Protein AF-A0AAN5IA66-F1 (afdb_monomer)

Mean predicted aligned error: 2.83 Å

Secondary structure (DSSP, 8-state):
--HHHHHHHHHHHHHHH--TT-------TT-HHHHHHHHHHHHTT-SS----S----------SS--B-TTS-BHHHIIIIIHHHHHHHHHH--

Structure (mmCIF, N/CA/C/O backbone):
data_AF-A0AAN5IA66-F1
#
_entry.id   AF-A0AAN5IA66-F1
#
loop_
_atom_site.group_PDB
_atom_site.id
_atom_site.type_symbol
_atom_site.label_atom_id
_atom_site.label_alt_id
_atom_site.label_comp_id
_atom_site.label_asym_id
_atom_site.label_entity_id
_atom_site.label_seq_id
_atom_site.pdbx_PDB_ins_code
_atom_site.Cartn_x
_atom_site.Cartn_y
_atom_site.Cartn_z
_atom_site.occupancy
_atom_site.B_iso_or_equiv
_atom_site.auth_seq_id
_atom_site.auth_comp_id
_atom_site.auth_asym_id
_atom_site.auth_atom_id
_atom_site.pdbx_PDB_model_num
ATOM 1 N N . ARG A 1 1 ? -2.566 -1.924 -4.214 1.00 92.81 1 ARG A N 1
ATOM 2 C CA . ARG A 1 1 ? -2.539 -1.135 -5.471 1.00 92.81 1 ARG A CA 1
ATOM 3 C C . ARG A 1 1 ? -3.865 -1.079 -6.236 1.00 92.81 1 ARG A C 1
ATOM 5 O O . ARG A 1 1 ? -4.231 -0.002 -6.668 1.00 92.81 1 ARG A O 1
ATOM 12 N N . ASN A 1 2 ? -4.598 -2.185 -6.430 1.00 96.94 2 ASN A N 1
ATOM 13 C CA . ASN A 1 2 ? -5.8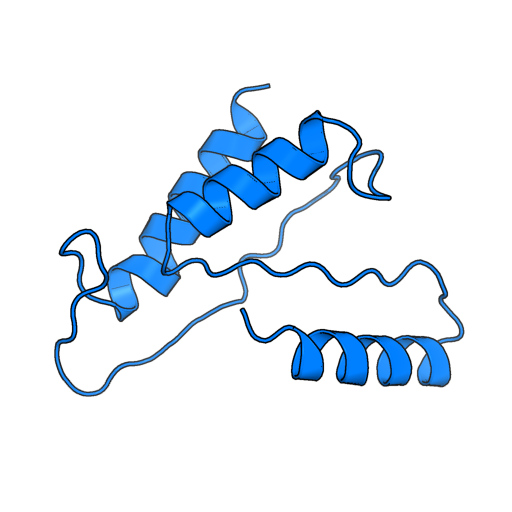69 -2.170 -7.174 1.00 96.94 2 ASN A CA 1
ATOM 14 C C . ASN A 1 2 ? -7.054 -1.933 -6.218 1.00 96.94 2 ASN A C 1
ATOM 16 O O . ASN A 1 2 ? -7.305 -2.771 -5.348 1.00 96.94 2 ASN A O 1
ATOM 20 N N . ARG A 1 3 ? -7.753 -0.803 -6.377 1.00 95.62 3 ARG A N 1
ATOM 21 C CA . ARG A 1 3 ? -8.850 -0.375 -5.495 1.00 95.62 3 ARG A CA 1
ATOM 22 C C . ARG A 1 3 ? -10.069 -1.293 -5.580 1.00 95.62 3 ARG A C 1
ATOM 24 O O . ARG A 1 3 ? -10.566 -1.718 -4.542 1.00 95.62 3 ARG A O 1
ATOM 31 N N . ASP A 1 4 ? -10.502 -1.648 -6.784 1.00 97.25 4 ASP A N 1
ATOM 32 C CA . ASP A 1 4 ? -11.724 -2.436 -6.989 1.00 97.25 4 ASP A CA 1
ATOM 33 C C . ASP A 1 4 ? -11.569 -3.860 -6.460 1.00 97.25 4 ASP A C 1
ATOM 35 O O . ASP A 1 4 ? -12.443 -4.370 -5.756 1.00 97.25 4 ASP A O 1
ATOM 39 N N . LYS A 1 5 ? -10.412 -4.484 -6.723 1.00 97.62 5 LYS A N 1
ATOM 40 C CA . LYS A 1 5 ? -10.086 -5.804 -6.170 1.00 97.62 5 LYS A CA 1
ATOM 41 C C . LYS A 1 5 ? -10.064 -5.763 -4.642 1.00 97.62 5 LYS A C 1
ATOM 43 O O . LYS A 1 5 ? -10.615 -6.655 -4.009 1.00 97.62 5 LYS A O 1
ATOM 48 N N . CYS A 1 6 ? -9.442 -4.740 -4.058 1.00 97.00 6 CYS A N 1
ATOM 49 C CA . CYS A 1 6 ? -9.345 -4.602 -2.607 1.00 97.00 6 CYS A CA 1
ATOM 50 C C . CYS A 1 6 ? -10.726 -4.390 -1.961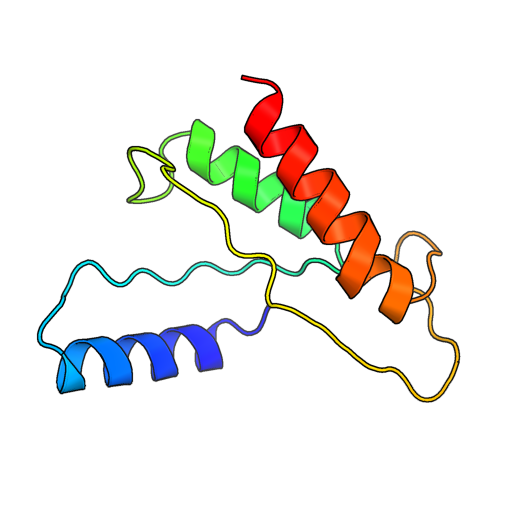 1.00 97.0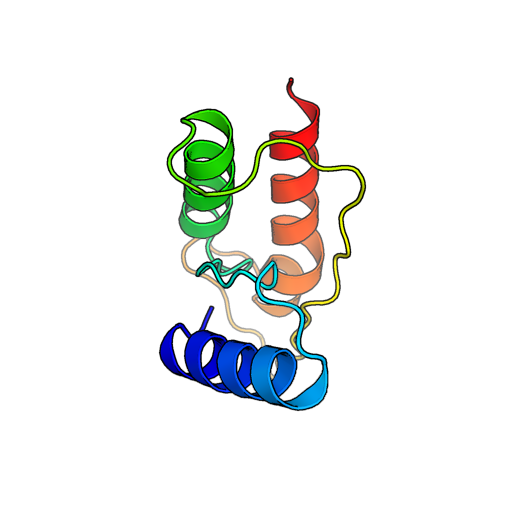0 6 CYS A C 1
ATOM 52 O O . CYS A 1 6 ? -11.052 -5.071 -0.994 1.00 97.00 6 CYS A O 1
ATOM 54 N N . ALA A 1 7 ? -11.580 -3.539 -2.541 1.00 97.19 7 ALA A N 1
ATOM 55 C CA . ALA A 1 7 ? -12.946 -3.327 -2.061 1.00 97.19 7 ALA A CA 1
ATOM 56 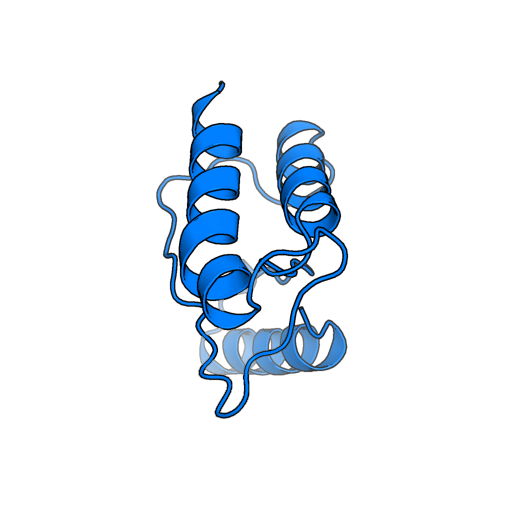C C . ALA A 1 7 ? -13.815 -4.591 -2.174 1.00 97.19 7 ALA A C 1
ATOM 58 O O . ALA A 1 7 ? -14.609 -4.870 -1.278 1.00 97.19 7 ALA A O 1
ATOM 59 N N . LYS A 1 8 ? -13.655 -5.368 -3.255 1.00 98.25 8 LYS A N 1
ATOM 60 C CA . LYS A 1 8 ? -14.346 -6.650 -3.431 1.00 98.25 8 LYS A CA 1
ATOM 61 C C . LYS A 1 8 ? -13.945 -7.656 -2.348 1.00 98.25 8 LYS A C 1
ATOM 63 O O . LYS A 1 8 ? -14.822 -8.134 -1.641 1.00 98.25 8 LYS A O 1
ATOM 68 N N . VAL A 1 9 ? -12.647 -7.917 -2.187 1.00 98.06 9 VAL A N 1
ATOM 69 C CA . VAL A 1 9 ? -12.142 -8.904 -1.214 1.00 98.06 9 VAL A CA 1
ATOM 70 C C . VAL A 1 9 ? -12.438 -8.476 0.224 1.00 98.06 9 VAL A C 1
ATOM 72 O O . VAL A 1 9 ? -12.768 -9.310 1.055 1.00 98.06 9 VAL A O 1
ATOM 75 N N . ARG A 1 10 ? -12.400 -7.170 0.528 1.00 97.56 10 ARG A N 1
ATOM 76 C CA . ARG A 1 10 ? -12.839 -6.656 1.834 1.00 97.56 10 ARG A CA 1
ATOM 77 C C . ARG A 1 10 ? -14.272 -7.094 2.149 1.00 97.56 10 ARG A C 1
ATOM 79 O O . ARG A 1 10 ? -14.510 -7.551 3.257 1.00 97.56 10 ARG A O 1
ATOM 86 N N . ARG A 1 11 ? -15.212 -6.952 1.202 1.00 98.12 11 ARG A N 1
ATOM 87 C CA . ARG A 1 11 ? -16.605 -7.390 1.410 1.00 98.12 11 ARG A CA 1
ATOM 88 C C . ARG A 1 11 ? -16.683 -8.886 1.691 1.00 98.12 11 ARG A C 1
ATOM 90 O O . ARG A 1 11 ? -17.283 -9.252 2.683 1.00 98.12 11 ARG A O 1
ATOM 97 N N . GLU A 1 12 ? -15.997 -9.702 0.894 1.00 98.50 12 GLU A N 1
ATOM 98 C CA . GLU A 1 12 ? -15.956 -11.160 1.086 1.00 98.50 12 GLU A CA 1
ATOM 99 C C . GLU A 1 12 ? -15.470 -11.532 2.500 1.00 98.50 12 GLU A C 1
ATOM 101 O O . GLU A 1 12 ? -16.121 -12.313 3.183 1.00 98.50 12 GLU A O 1
ATOM 106 N N . ILE A 1 13 ? -14.398 -10.899 2.996 1.00 98.44 13 ILE A N 1
ATOM 107 C CA . ILE A 1 13 ? -13.890 -11.149 4.356 1.00 98.44 13 ILE A CA 1
ATOM 108 C C . ILE A 1 13 ? -14.900 -10.709 5.427 1.00 98.44 13 ILE A C 1
ATOM 110 O O . ILE A 1 13 ? -15.085 -11.417 6.416 1.00 98.44 13 ILE A O 1
ATOM 114 N N . VAL A 1 14 ? -15.542 -9.545 5.269 1.00 98.38 14 VAL A N 1
ATOM 115 C CA . VAL A 1 14 ? -16.561 -9.074 6.226 1.00 98.38 14 VAL A CA 1
ATOM 116 C C . VAL A 1 14 ? -17.751 -10.035 6.249 1.00 98.38 14 VAL A C 1
ATOM 118 O O . VAL A 1 14 ? -18.187 -10.412 7.332 1.00 98.38 14 VAL A O 1
ATOM 121 N N . ASP A 1 15 ? -18.225 -10.473 5.081 1.00 98.31 15 ASP A N 1
ATOM 122 C CA . ASP A 1 15 ? -19.361 -11.390 4.946 1.00 98.31 15 ASP A CA 1
ATOM 123 C C . ASP A 1 15 ? -19.054 -12.768 5.565 1.00 98.31 15 ASP A C 1
ATOM 125 O O . ASP A 1 15 ? -19.907 -13.352 6.231 1.00 98.31 15 ASP A O 1
ATOM 129 N N . GLU A 1 16 ? -17.830 -13.280 5.395 1.00 98.62 16 GLU A N 1
ATOM 130 C CA . GLU A 1 16 ? -17.408 -14.579 5.938 1.00 98.62 16 GLU A CA 1
ATOM 131 C C . GLU A 1 16 ? -17.145 -14.555 7.450 1.00 98.62 16 GLU A C 1
ATOM 133 O O . GLU A 1 16 ? -17.386 -15.547 8.140 1.00 98.62 16 GLU A O 1
ATOM 138 N N . THR A 1 17 ? -16.618 -13.447 7.976 1.00 98.38 17 THR A N 1
ATOM 139 C CA . THR A 1 17 ? -16.133 -13.376 9.367 1.00 98.38 17 THR A CA 1
ATOM 140 C C . THR A 1 17 ? -17.059 -12.613 10.310 1.00 98.38 17 THR A C 1
ATOM 142 O O . THR A 1 17 ? -16.904 -12.718 11.526 1.00 98.38 17 THR A O 1
ATOM 145 N N . GLY A 1 18 ? -17.981 -11.804 9.780 1.00 98.31 18 GLY A N 1
ATOM 146 C CA . GLY A 1 18 ? -18.784 -10.846 10.546 1.00 98.31 18 GLY A CA 1
ATOM 147 C C . GLY A 1 18 ? -17.983 -9.674 11.131 1.00 98.31 18 GLY A C 1
ATOM 148 O O . GLY A 1 18 ? -18.530 -8.880 11.894 1.00 98.31 18 GLY A O 1
ATOM 149 N N . ASN A 1 19 ? -16.687 -9.551 10.819 1.00 97.44 19 ASN A N 1
ATOM 150 C CA . ASN A 1 19 ? -15.837 -8.493 11.353 1.00 97.44 19 ASN A CA 1
ATOM 151 C C . ASN A 1 19 ? -15.894 -7.232 10.479 1.00 97.44 19 ASN A C 1
ATOM 153 O O . ASN A 1 19 ? -15.212 -7.135 9.460 1.00 97.44 19 ASN A O 1
ATOM 157 N N . GLU A 1 20 ? -16.638 -6.219 10.917 1.00 95.44 20 GLU A N 1
ATOM 158 C CA . GLU A 1 20 ? -16.766 -4.946 10.194 1.00 95.44 20 GLU A CA 1
ATOM 159 C C . GLU A 1 20 ? -15.513 -4.051 10.256 1.00 95.44 20 GLU A C 1
ATOM 161 O O . GLU A 1 20 ? -15.399 -3.103 9.477 1.00 95.44 20 GLU A O 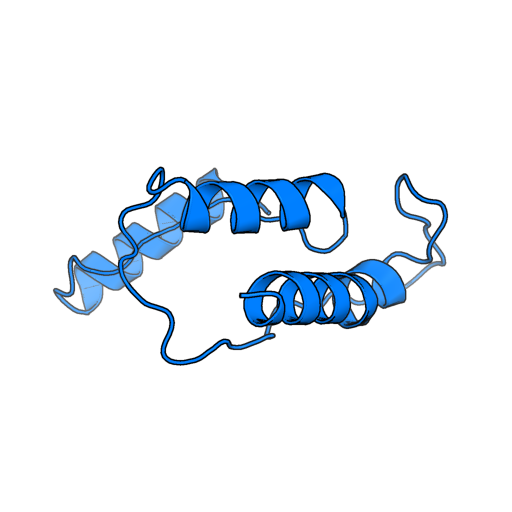1
ATOM 166 N N . GLN A 1 21 ? -14.538 -4.359 11.123 1.00 94.31 21 GLN A N 1
ATOM 167 C CA . GLN A 1 21 ? -13.306 -3.569 11.280 1.00 94.31 21 GLN A CA 1
ATOM 168 C C . GLN A 1 21 ? -12.281 -3.792 10.156 1.00 94.31 21 GLN A C 1
ATOM 170 O O . GLN A 1 21 ? -11.193 -3.214 10.173 1.00 94.31 21 GLN A O 1
ATOM 175 N N . VAL A 1 22 ? -12.602 -4.615 9.158 1.00 95.94 22 VAL A N 1
ATOM 176 C CA . VAL A 1 22 ? -11.745 -4.817 7.989 1.00 95.94 22 VAL A CA 1
ATOM 177 C C . VAL A 1 22 ? -11.828 -3.587 7.088 1.00 95.94 22 VAL A C 1
ATOM 179 O O . VAL A 1 22 ? -12.862 -3.293 6.485 1.00 95.94 22 VAL A O 1
ATOM 182 N N . GLN A 1 23 ? -10.716 -2.871 6.967 1.00 95.06 23 GLN A N 1
ATOM 183 C CA . GLN A 1 23 ? -10.589 -1.677 6.131 1.00 95.06 23 GLN A CA 1
ATOM 184 C C . GLN A 1 23 ? -9.705 -1.960 4.913 1.00 95.06 23 GLN A C 1
ATOM 186 O O . GLN A 1 23 ? -8.818 -2.811 4.943 1.00 95.06 23 GLN A O 1
ATOM 191 N N . CYS A 1 24 ? -9.947 -1.241 3.818 1.00 95.00 24 CYS A N 1
ATOM 192 C CA . CYS A 1 24 ? -9.168 -1.359 2.589 1.00 95.00 24 CYS A CA 1
ATOM 193 C C . CYS A 1 24 ? -8.740 0.029 2.114 1.00 95.00 24 CYS A C 1
ATOM 195 O O . CYS A 1 24 ? -9.576 0.891 1.847 1.00 95.00 24 CYS A O 1
ATOM 197 N N . TYR A 1 25 ? -7.434 0.205 1.925 1.00 95.06 25 TYR 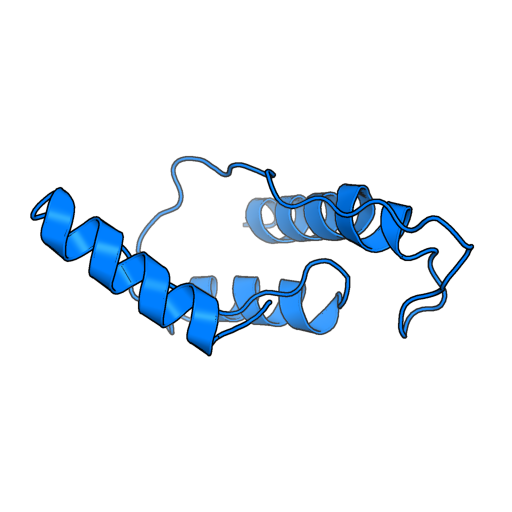A N 1
ATOM 198 C CA . TYR A 1 25 ? -6.846 1.439 1.421 1.00 95.06 25 TYR A CA 1
ATOM 199 C C . TYR A 1 25 ? -5.917 1.148 0.245 1.00 95.06 25 TYR A C 1
ATOM 201 O O . TYR A 1 25 ? -5.238 0.119 0.185 1.00 95.06 25 TYR A O 1
ATOM 209 N N . GLN A 1 26 ? -5.890 2.057 -0.726 1.00 94.62 26 GLN A N 1
ATOM 210 C CA . GLN A 1 26 ? -5.007 1.921 -1.873 1.00 94.62 26 GLN A CA 1
ATOM 211 C C . GLN A 1 26 ? -3.587 2.361 -1.505 1.00 94.62 26 GLN A C 1
ATOM 213 O O . GLN A 1 26 ? -3.358 3.508 -1.144 1.00 94.62 26 GLN A O 1
ATOM 218 N N . CYS A 1 27 ? -2.635 1.449 -1.680 1.00 96.69 27 CYS A N 1
ATOM 219 C CA . CYS A 1 27 ? -1.203 1.718 -1.617 1.00 96.69 27 CYS A CA 1
ATOM 220 C C . CYS A 1 27 ? -0.487 0.873 -2.684 1.00 96.69 27 CYS A C 1
ATOM 222 O O . CYS A 1 27 ? -0.821 -0.310 -2.862 1.00 96.69 27 CYS A O 1
ATOM 224 N N . ASP A 1 28 ? 0.429 1.470 -3.443 1.00 97.62 28 ASP A N 1
ATOM 225 C CA . ASP A 1 28 ? 1.326 0.772 -4.367 1.00 97.62 28 ASP A CA 1
ATOM 226 C C . ASP A 1 28 ? 2.776 0.945 -3.904 1.00 97.62 28 ASP A C 1
ATOM 228 O O . ASP A 1 28 ? 3.302 2.046 -3.927 1.00 97.62 28 ASP A O 1
ATOM 232 N N . LEU A 1 29 ? 3.424 -0.145 -3.484 1.00 97.69 29 LEU A N 1
ATOM 233 C CA . LEU A 1 29 ? 4.800 -0.117 -2.974 1.00 97.69 29 LEU A CA 1
ATOM 234 C C . LEU A 1 29 ? 5.853 0.115 -4.067 1.00 97.69 29 LEU A C 1
ATOM 236 O O . LEU A 1 29 ? 6.992 0.438 -3.751 1.00 97.69 29 LEU A O 1
ATOM 240 N N . SER A 1 30 ? 5.489 -0.045 -5.343 1.00 97.38 30 SER A N 1
ATOM 241 C CA . SER A 1 30 ? 6.366 0.293 -6.470 1.00 97.38 30 SER A CA 1
ATOM 242 C C . SER A 1 30 ? 6.356 1.790 -6.809 1.00 97.38 30 SER A C 1
ATOM 244 O O . SER A 1 30 ? 7.200 2.241 -7.584 1.00 97.38 30 SER A O 1
ATOM 246 N N . ASP A 1 31 ? 5.420 2.547 -6.226 1.00 98.00 31 ASP A N 1
ATOM 247 C CA . ASP A 1 31 ? 5.283 3.996 -6.339 1.00 98.00 31 ASP A CA 1
ATOM 248 C C . ASP A 1 31 ? 5.530 4.631 -4.961 1.00 98.00 31 ASP A C 1
ATOM 250 O O . ASP A 1 31 ? 4.689 4.586 -4.059 1.00 98.00 31 ASP A O 1
ATOM 254 N N . PHE A 1 32 ? 6.694 5.250 -4.789 1.00 98.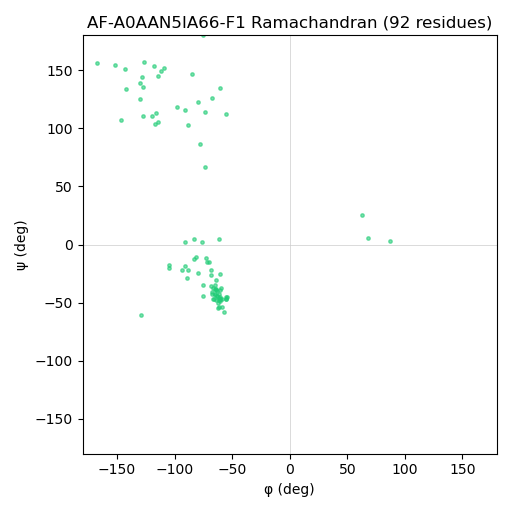19 32 PHE A N 1
ATOM 255 C CA . PHE A 1 32 ? 7.095 5.788 -3.490 1.00 98.19 32 PHE A CA 1
ATOM 256 C C . PHE A 1 32 ? 6.249 6.988 -3.038 1.00 98.19 32 PHE A C 1
ATOM 258 O O . PHE A 1 32 ? 6.031 7.156 -1.835 1.00 98.19 32 PHE A O 1
ATOM 265 N N . ASP A 1 33 ? 5.663 7.753 -3.964 1.00 98.19 33 ASP A N 1
ATOM 266 C CA . ASP A 1 33 ? 4.690 8.798 -3.620 1.00 98.19 33 ASP A CA 1
ATOM 267 C C . ASP A 1 33 ? 3.390 8.186 -3.095 1.00 98.19 33 ASP A C 1
ATOM 269 O O . ASP A 1 33 ? 2.769 8.734 -2.179 1.00 98.19 33 ASP A O 1
ATOM 273 N N . SER A 1 34 ? 2.975 7.035 -3.641 1.00 97.94 34 SER A N 1
ATOM 274 C CA . SER A 1 34 ? 1.804 6.300 -3.156 1.00 97.94 34 SER A CA 1
ATOM 275 C C . SER A 1 34 ? 2.016 5.802 -1.727 1.00 97.94 34 SER A C 1
ATOM 277 O O . SER A 1 34 ? 1.147 6.022 -0.879 1.00 97.94 34 SER A O 1
ATOM 279 N N . ALA A 1 35 ? 3.164 5.180 -1.442 1.00 97.00 35 ALA A N 1
ATOM 280 C CA . ALA A 1 35 ? 3.523 4.736 -0.094 1.00 97.00 35 ALA A CA 1
ATOM 281 C C . ALA A 1 35 ? 3.588 5.915 0.894 1.00 97.00 35 ALA A C 1
ATOM 283 O O . ALA A 1 35 ? 2.956 5.875 1.952 1.00 97.00 35 ALA A O 1
ATOM 284 N N . THR A 1 36 ? 4.256 7.002 0.505 1.00 97.19 36 THR A N 1
ATOM 285 C CA . THR A 1 36 ? 4.397 8.210 1.332 1.00 97.19 36 THR A CA 1
ATOM 286 C C . THR A 1 36 ? 3.048 8.871 1.613 1.00 97.19 36 THR A C 1
ATOM 288 O O . THR A 1 36 ? 2.737 9.229 2.752 1.00 97.19 36 THR A O 1
ATOM 291 N N . SER A 1 37 ? 2.196 8.993 0.593 1.00 96.88 37 SER A N 1
ATOM 292 C CA . SER A 1 37 ? 0.854 9.569 0.731 1.00 96.88 37 SER A CA 1
ATOM 293 C C . SER A 1 37 ? -0.044 8.726 1.631 1.0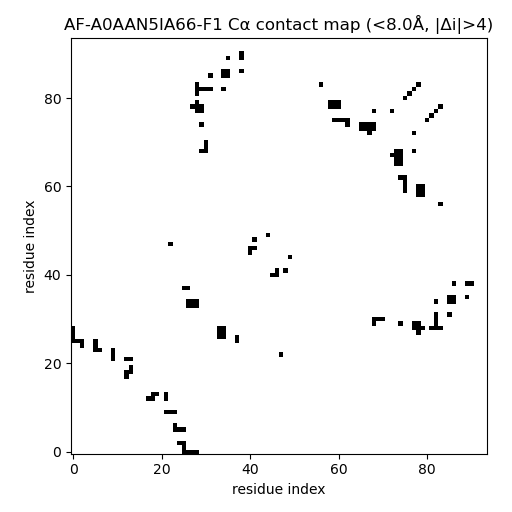0 96.88 37 SER A C 1
ATOM 295 O O . SER A 1 37 ? -0.807 9.285 2.421 1.00 96.88 37 SER A O 1
ATOM 297 N N . PHE A 1 38 ? 0.056 7.398 1.542 1.00 96.00 38 PHE A N 1
ATOM 298 C CA . PHE A 1 38 ? -0.688 6.480 2.398 1.00 96.00 38 PHE A CA 1
ATOM 299 C C . PHE A 1 38 ? -0.310 6.662 3.875 1.00 96.00 38 PHE A C 1
ATOM 301 O O . PHE A 1 38 ? -1.192 6.900 4.701 1.00 96.00 38 PHE A O 1
ATOM 308 N N . VAL A 1 39 ? 0.987 6.664 4.197 1.00 95.38 39 VAL A N 1
ATOM 309 C CA . VAL A 1 39 ? 1.461 6.897 5.572 1.00 95.38 39 VAL A CA 1
ATOM 310 C C . VAL A 1 39 ? 1.089 8.304 6.062 1.00 95.38 39 VAL A C 1
ATOM 312 O O . VAL A 1 39 ? 0.596 8.477 7.176 1.00 95.38 39 VAL A O 1
ATOM 315 N N . SER A 1 40 ? 1.197 9.324 5.203 1.00 95.19 40 SER A N 1
ATOM 316 C CA . SER A 1 40 ? 0.742 10.683 5.531 1.00 95.19 40 SER A CA 1
ATOM 317 C C . SER A 1 40 ? -0.757 10.747 5.848 1.00 95.19 40 SER A C 1
ATOM 319 O O . SER A 1 40 ? -1.167 11.508 6.727 1.00 95.19 40 SER A O 1
ATOM 321 N N . ALA A 1 41 ? -1.592 9.975 5.147 1.00 95.00 41 ALA A N 1
ATOM 322 C CA . ALA A 1 41 ? -3.031 9.923 5.392 1.00 95.00 41 ALA A CA 1
ATOM 323 C C . ALA A 1 41 ? -3.363 9.303 6.757 1.00 95.00 41 ALA A C 1
ATOM 325 O O . ALA A 1 41 ? -4.261 9.814 7.429 1.00 95.00 41 ALA A O 1
ATOM 326 N N . ILE A 1 42 ? -2.611 8.280 7.183 1.00 93.69 42 ILE A N 1
ATOM 327 C CA . ILE A 1 42 ? -2.719 7.693 8.527 1.00 93.69 42 ILE A CA 1
ATOM 328 C C . ILE A 1 42 ? -2.487 8.779 9.582 1.00 93.69 42 ILE A C 1
ATOM 330 O O . ILE A 1 42 ? -3.382 9.084 10.365 1.00 93.69 42 ILE A O 1
ATOM 334 N N . TYR A 1 43 ? -1.331 9.448 9.548 1.00 92.00 43 TYR A N 1
ATOM 335 C CA . TYR A 1 43 ? -0.976 10.437 10.575 1.00 92.00 43 TYR A CA 1
ATOM 336 C C . TYR A 1 43 ? -1.817 11.713 10.552 1.00 92.00 43 TYR A C 1
ATOM 338 O O . TYR A 1 43 ? -1.898 12.419 11.554 1.00 92.00 43 TYR A O 1
ATOM 346 N N . LYS A 1 44 ? -2.448 12.032 9.420 1.00 93.56 44 LYS A N 1
ATOM 347 C CA . LYS A 1 44 ? -3.395 13.151 9.313 1.00 93.56 44 LYS A CA 1
ATOM 348 C C . LYS A 1 44 ? -4.808 12.782 9.780 1.00 93.56 44 LYS A C 1
ATOM 350 O O . LYS A 1 44 ? -5.707 13.600 9.605 1.00 93.56 44 LYS A O 1
ATOM 355 N N . GLY A 1 45 ? -5.021 11.572 10.307 1.00 92.75 45 GLY A N 1
ATOM 356 C CA . GLY A 1 45 ? -6.336 11.100 10.749 1.00 92.75 45 GLY A CA 1
ATOM 357 C C . GLY A 1 45 ? -7.350 11.006 9.609 1.00 92.75 45 GLY A C 1
ATOM 358 O O . GLY A 1 45 ? -8.547 11.146 9.830 1.00 92.75 45 GLY A O 1
ATOM 359 N N . LYS A 1 46 ? -6.881 10.831 8.365 1.00 93.62 46 LYS A N 1
ATOM 360 C CA . LYS A 1 46 ? -7.758 10.719 7.187 1.00 93.62 46 LYS A CA 1
ATOM 361 C C . LYS A 1 46 ? -8.293 9.305 6.985 1.00 93.62 46 LYS A C 1
ATOM 363 O O . LYS A 1 46 ? -9.152 9.110 6.130 1.00 93.62 46 LYS A O 1
ATOM 368 N N . LEU A 1 47 ? -7.733 8.334 7.702 1.00 92.50 47 LEU A N 1
ATOM 369 C CA . LEU A 1 47 ? -8.123 6.931 7.662 1.00 92.50 47 LEU A CA 1
ATOM 370 C C . LEU A 1 47 ? -8.754 6.552 9.003 1.00 92.50 47 LEU A C 1
ATOM 372 O O . LEU A 1 47 ? -8.356 7.076 10.043 1.00 92.50 47 LEU A O 1
ATOM 376 N N . GLU A 1 48 ? -9.687 5.604 8.987 1.00 91.00 48 GLU A N 1
ATOM 377 C CA . GLU A 1 48 ? -10.253 4.986 10.192 1.00 91.00 48 GLU A CA 1
ATOM 378 C C . GLU A 1 48 ? -9.222 4.020 10.813 1.00 91.00 48 GLU A C 1
ATOM 380 O O . GLU A 1 48 ? -9.374 2.800 10.762 1.00 91.00 48 GLU A O 1
ATOM 385 N N . LEU A 1 49 ? -8.108 4.564 11.316 1.00 88.81 49 LEU A N 1
ATOM 386 C CA . LEU A 1 49 ? -6.991 3.825 11.905 1.00 88.81 49 LEU A CA 1
ATOM 387 C C . LEU A 1 49 ? -6.358 4.647 13.037 1.00 88.81 49 LEU A C 1
ATOM 389 O O . LEU A 1 49 ? -5.662 5.626 12.786 1.00 88.81 49 LEU A O 1
ATOM 393 N N . ASN A 1 50 ? -6.586 4.230 14.284 1.00 84.88 50 ASN A N 1
ATOM 394 C CA . ASN A 1 50 ? -6.141 4.979 15.469 1.00 84.88 50 ASN A CA 1
ATOM 395 C C . ASN A 1 50 ? -4.732 4.602 15.950 1.00 84.88 50 ASN A C 1
ATOM 397 O O . ASN A 1 50 ? -4.060 5.411 16.583 1.00 84.88 50 ASN A O 1
ATOM 401 N N . ARG A 1 51 ? -4.306 3.358 15.711 1.00 90.00 51 ARG A N 1
ATOM 402 C CA . ARG A 1 51 ? -3.021 2.803 16.159 1.00 90.00 51 ARG A CA 1
ATOM 403 C C . ARG A 1 51 ? -2.560 1.712 15.202 1.00 90.00 51 ARG A C 1
ATOM 405 O O . ARG A 1 51 ? -3.393 1.069 14.564 1.00 90.00 51 ARG A O 1
ATOM 412 N N . ILE A 1 52 ? -1.252 1.492 15.138 1.00 93.19 52 ILE A N 1
ATOM 413 C CA . ILE A 1 52 ? -0.640 0.384 14.402 1.00 93.19 52 ILE A CA 1
ATOM 414 C C . ILE A 1 52 ? 0.137 -0.451 15.412 1.00 93.19 52 ILE A C 1
ATOM 416 O O . ILE A 1 52 ? 1.148 -0.001 15.937 1.00 93.19 52 ILE A O 1
ATOM 420 N N . ASP A 1 53 ? -0.351 -1.657 15.689 1.00 95.00 53 ASP A N 1
ATOM 421 C CA . ASP A 1 53 ? 0.308 -2.603 16.602 1.00 95.00 53 ASP A CA 1
ATOM 422 C C . ASP A 1 53 ? 1.327 -3.498 15.892 1.00 95.00 53 ASP A C 1
ATOM 424 O O . ASP A 1 53 ? 2.234 -4.05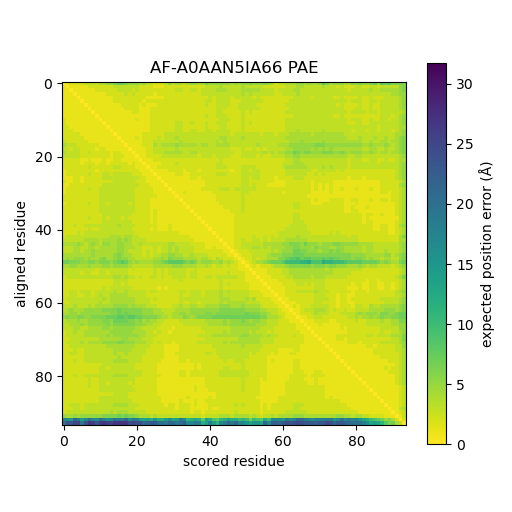0 16.510 1.00 95.00 53 ASP A O 1
ATOM 428 N N . GLY A 1 54 ? 1.177 -3.650 14.579 1.00 95.06 54 GLY A N 1
ATOM 429 C CA . GLY A 1 54 ? 2.054 -4.466 13.761 1.00 95.06 54 GLY A CA 1
ATOM 430 C C . GLY A 1 54 ? 1.833 -4.204 12.280 1.00 95.06 54 GLY A C 1
ATOM 431 O O . GLY A 1 54 ? 0.768 -3.752 11.857 1.00 95.06 54 GLY A O 1
ATOM 432 N N . VAL A 1 55 ? 2.862 -4.501 11.492 1.00 96.31 55 VAL A N 1
ATOM 433 C CA . VAL A 1 55 ? 2.860 -4.361 10.034 1.00 96.31 55 VAL A CA 1
ATOM 434 C C . VAL A 1 55 ? 3.304 -5.682 9.426 1.00 96.31 55 VAL A C 1
ATOM 436 O O . VAL A 1 55 ? 4.277 -6.284 9.875 1.00 96.31 55 VAL A O 1
ATOM 439 N N . VAL A 1 56 ? 2.600 -6.126 8.385 1.00 97.88 56 VAL A N 1
ATOM 440 C CA . VAL A 1 56 ? 2.943 -7.338 7.636 1.00 97.88 56 VAL A CA 1
ATOM 441 C C . VAL A 1 56 ? 3.279 -6.957 6.199 1.00 97.88 56 VAL A C 1
ATOM 443 O O . VAL A 1 56 ? 2.394 -6.706 5.378 1.00 97.88 56 VAL A O 1
ATOM 446 N N . HIS A 1 57 ? 4.571 -6.950 5.875 1.00 97.88 57 HIS A N 1
ATOM 447 C CA . HIS A 1 57 ? 5.050 -6.777 4.502 1.00 97.88 57 HIS A CA 1
ATOM 448 C C . HIS A 1 57 ? 4.901 -8.085 3.722 1.00 97.88 57 HIS A C 1
ATOM 450 O O . HIS A 1 57 ? 5.813 -8.902 3.668 1.00 97.88 57 HIS A O 1
ATOM 456 N N . ASN A 1 58 ? 3.718 -8.296 3.145 1.00 97.12 58 ASN A N 1
ATOM 457 C CA . ASN A 1 58 ? 3.394 -9.501 2.368 1.00 97.12 58 ASN A CA 1
ATOM 458 C C . ASN A 1 58 ? 3.365 -9.267 0.846 1.00 97.12 58 ASN A C 1
ATOM 460 O O . ASN A 1 58 ? 3.418 -10.211 0.061 1.00 97.12 58 ASN A O 1
ATOM 464 N N . ALA A 1 59 ? 3.220 -8.019 0.397 1.00 95.62 59 ALA A N 1
ATOM 465 C CA . ALA A 1 59 ? 3.128 -7.731 -1.028 1.00 95.62 59 ALA A CA 1
ATOM 466 C C . ALA A 1 59 ? 4.459 -8.031 -1.732 1.00 95.62 59 ALA A C 1
ATOM 468 O O . ALA A 1 59 ? 5.499 -7.497 -1.360 1.00 95.62 59 ALA A O 1
ATOM 469 N N . ALA A 1 60 ? 4.399 -8.849 -2.782 1.00 96.56 60 ALA A N 1
ATOM 470 C CA . ALA A 1 60 ? 5.542 -9.170 -3.617 1.00 96.56 60 ALA A CA 1
ATOM 471 C C . ALA A 1 60 ? 5.129 -9.295 -5.086 1.00 96.56 60 ALA A C 1
ATOM 473 O O . ALA A 1 60 ? 3.999 -9.671 -5.415 1.00 96.56 60 ALA A O 1
ATOM 474 N N . VAL A 1 61 ? 6.068 -8.998 -5.975 1.00 96.81 61 VAL A N 1
ATOM 475 C CA . VAL A 1 61 ? 5.987 -9.293 -7.407 1.00 96.81 61 VAL A CA 1
ATOM 476 C C . VAL A 1 61 ? 7.224 -10.070 -7.834 1.00 96.81 61 VAL A C 1
ATOM 478 O O . VAL A 1 61 ? 8.268 -9.998 -7.193 1.00 96.81 61 VAL A O 1
ATOM 481 N N . ILE A 1 62 ? 7.106 -10.810 -8.930 1.00 96.25 62 ILE A N 1
ATOM 482 C CA . ILE A 1 62 ? 8.241 -11.394 -9.641 1.00 96.25 62 ILE A CA 1
ATOM 483 C C . ILE A 1 62 ? 8.084 -10.950 -11.084 1.00 96.25 62 ILE A C 1
ATOM 485 O O . ILE A 1 62 ? 7.137 -11.358 -11.759 1.00 96.25 62 ILE A O 1
ATOM 489 N N . GLU A 1 63 ? 8.974 -10.080 -11.546 1.00 95.00 63 GLU A N 1
ATOM 490 C CA . GLU A 1 63 ? 8.969 -9.642 -12.932 1.00 95.00 63 GLU A CA 1
ATOM 491 C C . GLU A 1 63 ? 10.006 -10.454 -13.737 1.00 95.00 63 GLU A C 1
ATOM 493 O O . GLU A 1 63 ? 11.201 -10.385 -13.448 1.00 95.00 63 GLU A O 1
ATOM 498 N N . PRO A 1 64 ? 9.593 -11.219 -14.767 1.00 94.12 64 PRO A N 1
ATOM 499 C CA . PRO A 1 64 ? 10.502 -12.077 -15.536 1.00 94.12 64 PRO A CA 1
ATOM 500 C C . PRO A 1 64 ? 11.491 -11.311 -16.427 1.00 94.12 64 PRO A C 1
ATOM 502 O O . PRO A 1 64 ? 12.443 -11.898 -16.938 1.00 94.12 64 PRO A O 1
ATOM 505 N N . LYS A 1 65 ? 11.261 -10.017 -16.670 1.00 96.25 65 LYS A N 1
ATOM 506 C CA . LYS A 1 65 ? 12.137 -9.153 -17.470 1.00 96.25 65 LYS A CA 1
ATOM 507 C C . LYS A 1 65 ? 12.427 -7.873 -16.709 1.00 96.25 65 LYS A C 1
ATOM 509 O O . LYS A 1 65 ? 11.510 -7.274 -16.172 1.00 96.25 65 LYS A O 1
ATOM 514 N N . ARG A 1 66 ? 13.664 -7.377 -16.743 1.00 96.31 66 ARG A N 1
ATOM 515 C CA . ARG A 1 66 ? 14.002 -6.117 -16.067 1.00 96.31 66 ARG A CA 1
ATOM 516 C C . ARG A 1 66 ? 13.088 -4.979 -16.543 1.00 96.31 66 ARG A C 1
ATOM 518 O O . ARG A 1 66 ? 13.190 -4.534 -17.686 1.00 96.31 66 ARG A O 1
ATOM 525 N N . LYS A 1 67 ? 12.235 -4.496 -15.644 1.00 97.25 67 LYS A N 1
ATOM 526 C CA . LYS A 1 67 ? 11.437 -3.275 -15.789 1.00 97.25 67 LYS A CA 1
ATOM 527 C C . LYS A 1 67 ? 11.846 -2.301 -14.703 1.00 97.25 67 LYS A C 1
ATOM 529 O O . LYS A 1 67 ? 12.347 -2.721 -13.664 1.00 97.25 67 LYS A O 1
ATOM 534 N N . VAL A 1 68 ? 11.658 -1.016 -14.963 1.00 97.94 68 VAL A N 1
ATOM 535 C CA . VAL A 1 68 ? 11.921 0.039 -13.986 1.00 97.94 68 VAL A CA 1
ATOM 536 C C . VAL A 1 68 ? 10.618 0.725 -13.596 1.00 97.94 68 VAL A C 1
ATOM 538 O O . VAL A 1 68 ? 9.714 0.844 -14.425 1.00 97.94 68 VAL A O 1
ATOM 541 N N . ASN A 1 69 ? 10.504 1.136 -12.335 1.00 96.69 69 ASN A N 1
ATOM 542 C CA . ASN A 1 69 ? 9.434 2.019 -11.885 1.00 96.69 69 ASN A CA 1
ATOM 543 C C . ASN A 1 69 ? 9.697 3.466 -12.354 1.00 96.69 69 ASN A C 1
ATOM 545 O O . ASN A 1 69 ? 10.702 3.750 -13.012 1.00 96.69 69 ASN A O 1
ATOM 549 N N . LYS A 1 70 ? 8.792 4.390 -12.012 1.00 96.94 70 LYS A N 1
ATOM 550 C CA . LYS A 1 70 ? 8.904 5.808 -12.397 1.00 96.94 70 LYS A CA 1
ATOM 551 C C . LYS A 1 70 ? 10.167 6.498 -11.855 1.00 96.94 70 LYS A C 1
ATOM 553 O O . LYS A 1 70 ? 10.640 7.445 -12.469 1.00 96.94 70 LYS A O 1
ATOM 558 N N . ASP A 1 71 ? 10.716 5.988 -10.753 1.00 96.81 71 ASP A N 1
ATOM 559 C CA . ASP A 1 71 ? 11.897 6.517 -10.062 1.00 96.81 71 ASP A CA 1
ATOM 560 C C . ASP A 1 71 ? 13.213 5.882 -10.561 1.00 96.81 71 ASP A C 1
ATOM 562 O O . ASP A 1 71 ? 14.292 6.188 -10.060 1.00 96.81 71 ASP A O 1
ATOM 566 N N . GLY A 1 72 ? 13.149 4.985 -11.554 1.00 97.81 72 GLY A N 1
ATOM 567 C CA . GLY A 1 72 ? 14.318 4.354 -12.176 1.00 97.81 72 GLY A CA 1
ATOM 568 C C . GLY A 1 72 ? 14.827 3.078 -11.491 1.00 97.81 72 GLY A C 1
ATOM 569 O O . GLY A 1 72 ? 15.806 2.489 -11.960 1.00 97.81 72 GLY A O 1
ATOM 570 N N . PHE A 1 73 ? 14.165 2.600 -10.436 1.00 98.31 73 PHE A N 1
ATOM 571 C CA . PHE A 1 73 ? 14.517 1.352 -9.749 1.00 98.31 73 PHE A CA 1
ATOM 572 C C . PHE A 1 73 ? 13.890 0.139 -10.428 1.00 98.31 73 PHE A C 1
ATOM 574 O O . PHE A 1 73 ? 12.780 0.212 -10.950 1.00 98.31 73 PHE A O 1
ATOM 581 N N . GLU A 1 74 ? 14.581 -1.003 -10.403 1.00 98.19 74 GLU A N 1
ATOM 582 C CA . GLU A 1 74 ? 14.022 -2.254 -10.924 1.00 98.19 74 GLU A CA 1
ATOM 583 C C . GLU A 1 74 ? 12.745 -2.635 -10.152 1.00 98.19 74 GLU A C 1
ATOM 585 O O . GLU A 1 74 ? 12.702 -2.516 -8.932 1.00 98.19 74 GLU A O 1
ATOM 590 N N . THR A 1 75 ? 11.683 -3.042 -10.853 1.00 97.94 75 THR A N 1
ATOM 591 C CA . THR A 1 75 ? 10.332 -3.183 -10.281 1.00 97.94 75 THR A CA 1
ATOM 592 C C . THR A 1 75 ? 10.243 -4.197 -9.139 1.00 97.94 75 THR A C 1
ATOM 594 O O . THR A 1 75 ? 9.536 -3.939 -8.161 1.00 97.94 75 THR A O 1
ATOM 597 N N . THR A 1 76 ? 10.935 -5.332 -9.233 1.00 98.19 76 THR A N 1
ATOM 598 C CA . THR A 1 76 ? 10.966 -6.352 -8.174 1.00 98.19 76 THR A CA 1
ATOM 599 C C . THR A 1 76 ? 11.651 -5.803 -6.924 1.00 98.19 76 THR A C 1
ATOM 601 O O . THR A 1 76 ? 11.090 -5.891 -5.833 1.00 98.19 76 THR A O 1
ATOM 604 N N . LEU A 1 77 ? 12.809 -5.156 -7.079 1.00 98.25 77 LEU A N 1
ATOM 605 C CA . LEU A 1 77 ? 13.532 -4.482 -5.999 1.00 98.25 77 LEU A CA 1
ATOM 606 C C . LEU A 1 77 ? 12.704 -3.346 -5.380 1.00 98.25 77 LEU A C 1
ATOM 608 O O . LEU A 1 77 ? 12.600 -3.250 -4.157 1.00 98.25 77 LEU A O 1
ATOM 612 N N . ALA A 1 78 ? 12.085 -2.511 -6.215 1.00 98.25 78 ALA A N 1
ATOM 613 C CA . ALA A 1 78 ? 11.256 -1.395 -5.779 1.00 98.25 78 ALA A CA 1
ATOM 614 C C . ALA A 1 78 ? 10.064 -1.881 -4.946 1.00 98.25 78 ALA A C 1
ATOM 616 O O . ALA A 1 78 ? 9.841 -1.390 -3.845 1.00 98.25 78 ALA A O 1
ATOM 617 N N . THR A 1 79 ? 9.336 -2.887 -5.435 1.00 98.00 79 THR A N 1
ATOM 618 C CA . THR A 1 79 ? 8.110 -3.375 -4.786 1.00 98.00 79 THR A CA 1
ATOM 619 C C . THR A 1 79 ? 8.394 -4.206 -3.541 1.00 98.00 79 THR A C 1
ATOM 621 O O . THR A 1 79 ? 7.704 -4.049 -2.539 1.00 98.00 79 THR A O 1
ATOM 624 N N . ASN A 1 80 ? 9.368 -5.116 -3.608 1.00 98.31 80 ASN A N 1
ATOM 625 C CA . ASN A 1 80 ? 9.553 -6.142 -2.581 1.00 98.31 80 ASN A CA 1
ATOM 626 C C . ASN A 1 80 ? 10.511 -5.697 -1.472 1.00 98.31 80 ASN A C 1
ATOM 628 O O . ASN A 1 80 ? 10.536 -6.321 -0.415 1.00 98.31 80 ASN A O 1
ATOM 632 N N . HIS A 1 81 ? 11.327 -4.666 -1.716 1.00 98.19 81 HIS A N 1
ATOM 633 C CA . HIS A 1 81 ? 12.347 -4.227 -0.768 1.00 98.19 81 HIS A CA 1
ATOM 634 C C . HIS A 1 81 ? 12.286 -2.728 -0.480 1.00 98.19 81 HIS A C 1
ATOM 636 O O . HIS A 1 81 ? 12.031 -2.354 0.662 1.00 98.19 81 HIS A O 1
ATOM 642 N N . LEU A 1 82 ? 12.464 -1.866 -1.488 1.00 98.50 82 LEU A N 1
ATOM 643 C CA . LEU A 1 82 ? 12.573 -0.418 -1.254 1.00 98.50 82 LEU A CA 1
ATOM 644 C C . LEU A 1 82 ? 11.263 0.199 -0.750 1.00 98.50 82 LEU A C 1
ATOM 646 O O . LEU A 1 82 ? 11.291 1.006 0.171 1.00 98.50 82 LEU A O 1
ATOM 650 N N . GLY A 1 83 ? 10.119 -0.206 -1.304 1.00 98.25 83 GLY A N 1
ATOM 651 C CA . GLY A 1 83 ? 8.798 0.230 -0.851 1.00 98.25 83 GLY A CA 1
ATOM 652 C C . GLY A 1 83 ? 8.506 -0.166 0.602 1.00 98.25 83 GLY A C 1
ATOM 653 O O . GLY A 1 83 ? 8.190 0.714 1.401 1.00 98.25 83 GLY A O 1
ATOM 654 N N . PRO A 1 84 ? 8.635 -1.455 0.979 1.00 98.19 84 PRO A N 1
ATOM 655 C CA . PRO A 1 84 ? 8.548 -1.900 2.368 1.00 98.19 84 PRO A CA 1
ATOM 656 C C . PRO A 1 84 ? 9.502 -1.168 3.309 1.00 98.19 84 PRO A C 1
ATOM 658 O O . PRO A 1 84 ? 9.077 -0.735 4.376 1.00 98.19 84 PRO A O 1
ATOM 661 N N . PHE A 1 85 ? 10.764 -1.002 2.904 1.00 97.88 85 PHE A N 1
ATOM 662 C CA . PHE A 1 85 ? 11.768 -0.275 3.677 1.00 97.88 85 PHE A CA 1
ATOM 663 C C . PHE A 1 85 ? 11.330 1.174 3.923 1.00 97.88 85 PHE A C 1
ATOM 665 O O . PHE A 1 85 ? 11.201 1.578 5.073 1.00 97.88 85 PHE A O 1
ATOM 672 N N . LEU A 1 86 ? 10.995 1.917 2.863 1.00 97.75 86 LEU A N 1
ATOM 673 C CA . LEU A 1 86 ? 10.490 3.289 2.953 1.00 97.75 86 LEU A CA 1
ATOM 674 C C . LEU A 1 86 ? 9.254 3.383 3.853 1.00 97.75 86 LEU A C 1
ATOM 676 O O . LEU A 1 86 ? 9.174 4.264 4.701 1.00 97.75 86 LEU A O 1
ATOM 680 N N . MET A 1 87 ? 8.283 2.485 3.679 1.00 97.69 87 MET A N 1
ATOM 681 C CA . MET A 1 87 ? 7.072 2.477 4.497 1.00 97.69 87 MET A CA 1
ATOM 682 C C . MET A 1 87 ? 7.395 2.249 5.976 1.00 97.69 87 MET A C 1
ATOM 684 O O . MET A 1 87 ? 6.816 2.930 6.815 1.00 97.69 87 MET A O 1
ATOM 688 N N . THR A 1 88 ? 8.301 1.323 6.298 1.00 97.12 88 THR A N 1
ATOM 689 C CA . THR A 1 88 ? 8.744 1.097 7.679 1.00 97.12 88 THR A CA 1
ATOM 690 C C . THR A 1 88 ? 9.410 2.342 8.256 1.00 97.12 88 THR A C 1
ATOM 692 O O . THR A 1 88 ? 9.024 2.758 9.342 1.00 97.12 88 THR A O 1
ATOM 695 N N . GLU A 1 89 ? 10.336 2.975 7.533 1.00 96.94 89 GLU A N 1
ATOM 696 C CA . GLU A 1 89 ? 10.998 4.204 7.996 1.00 96.94 89 GLU A CA 1
ATOM 697 C C . GLU A 1 89 ? 9.981 5.325 8.262 1.00 96.94 89 GLU A C 1
ATOM 699 O O . GLU A 1 89 ? 9.970 5.917 9.337 1.00 96.94 89 GLU A O 1
ATOM 704 N N . LEU A 1 90 ? 9.042 5.546 7.336 1.00 95.56 90 LEU A N 1
ATOM 705 C CA . LEU A 1 90 ? 7.984 6.550 7.497 1.00 95.56 90 LEU A CA 1
ATOM 706 C C . LEU A 1 90 ? 7.036 6.247 8.665 1.00 95.56 90 LEU A C 1
ATOM 708 O O . LEU A 1 90 ? 6.468 7.175 9.238 1.00 95.56 90 LEU A O 1
ATOM 712 N N . LEU A 1 91 ? 6.820 4.966 8.980 1.00 94.50 91 LEU A N 1
ATOM 713 C CA . LEU A 1 91 ? 5.993 4.537 10.107 1.00 94.50 91 LEU A CA 1
ATOM 714 C C . LEU A 1 91 ? 6.727 4.627 11.457 1.00 94.50 91 LEU A C 1
ATOM 716 O O . LEU A 1 91 ? 6.069 4.715 12.492 1.00 94.50 91 LEU A O 1
ATOM 720 N N . LEU A 1 92 ? 8.063 4.579 11.449 1.00 91.62 92 LEU A N 1
ATOM 721 C CA . LEU A 1 92 ? 8.917 4.653 12.640 1.00 91.62 92 LEU A CA 1
ATOM 722 C C . LEU A 1 92 ? 9.394 6.069 12.970 1.00 91.62 92 LEU A C 1
ATOM 724 O O . LEU A 1 92 ? 9.747 6.317 14.119 1.00 91.62 92 LEU A O 1
ATOM 728 N N . GLU A 1 93 ? 9.407 6.999 12.011 1.00 72.81 93 GLU A N 1
ATOM 729 C CA . GLU A 1 93 ? 9.852 8.390 12.213 1.00 72.81 93 GLU A CA 1
ATOM 730 C C . GLU A 1 93 ? 9.019 9.193 13.243 1.00 72.81 93 GLU A C 1
ATOM 732 O O . GLU A 1 93 ? 9.261 10.392 13.422 1.00 72.81 93 GLU A O 1
ATOM 737 N N . LYS A 1 94 ? 8.052 8.574 13.938 1.00 55.50 94 LYS A N 1
ATOM 738 C CA . LYS A 1 94 ? 7.215 9.209 14.965 1.00 55.50 94 LYS A CA 1
ATOM 739 C C . LYS A 1 94 ? 6.841 8.295 16.123 1.00 55.50 94 LYS A C 1
ATOM 741 O O . LYS A 1 94 ? 6.137 7.293 15.873 1.00 55.50 94 LYS A O 1
#

InterPro domains:
  IPR002347 Short-chain dehydrogenase/reductase SDR [PF00106] (1-93)
  IPR036291 NAD(P)-binding domain superfamily [SSF51735] (1-92)

Nearest PDB structures (foldseek):
  6rnv-assembly1_A  TM=7.828E-01  e=1.069E-03  Thermosynechococcus vestitus
  6rnw-assembly1_A  TM=7.798E-01  e=1.914E-03  Thermosynechococcus vestitus
  6l1h-assembly2_B  TM=7.819E-01  e=2.479E-03  Thermosynechococcus vestitus BP-1
  6l1h-assembly1_A  TM=7.719E-01  e=3.011E-03  Thermosynechococcus vestitus BP-1
  4kms-assembly1_B-2  TM=6.448E-01  e=1.059E-01  Rickettsia felis URRWXCal2

Radius of gyration: 14.59 Å; Cα contacts (8 Å, |Δi|>4): 88; chains: 1; bounding box: 34×28×34 Å

Solvent-accessible surface area (backbone atoms only — not comparable to full-atom values): 5763 Å² total; per-residue (Å²): 86,61,57,68,63,41,55,52,52,46,49,54,51,27,74,76,66,71,47,80,85,68,80,76,78,69,41,32,41,55,38,66,68,40,36,51,50,43,56,51,34,43,80,68,64,73,43,105,58,95,77,84,94,75,85,81,91,73,71,72,67,84,67,97,60,98,45,61,35,94,87,68,42,46,43,41,55,27,27,54,43,51,24,52,50,51,46,50,52,69,63,62,79,109

Sequence (94 aa):
RNRDKCAKVRREIVDETGNEQVQCYQCDLSDFDSATSFVSAIYKGKLELNRIDGVVHNAAVIEPKRKVNKDGFETTLATNHLGPFLMTELLLEK

pLDDT: mean 95.58, std 5.36, range [55.5, 98.62]

Foldseek 3Di:
DDPVVQVVVQVVCCVVPVDPPRDGDDAAQLDLVRLLVVLVCVVVVVDPDDDDPDDDLPDADDDPDFDHGPVGHTRRCSRNPVSVVSNVCSNPVD

Organism: NCBI:txid1317129